Protein AF-A0A1M5FK11-F1 (afdb_monomer_lite)

Secondary structure (DSSP, 8-state):
---HHHHHHHTS--EEPPTTS--SS-TT--EE-SS-EEEEETTEEEEEEEEEETTEEEEEEEEGGGTEEEEEEES--STHHHHHHHHHHHHHHHTSPPP-

Structure (mmCIF, N/CA/C/O backbone):
data_AF-A0A1M5FK11-F1
#
_entry.id   AF-A0A1M5FK11-F1
#
loop_
_atom_site.group_PDB
_atom_site.id
_atom_site.type_symbol
_atom_site.label_atom_id
_atom_site.label_alt_id
_atom_site.label_comp_id
_atom_site.label_asym_id
_atom_site.label_entity_id
_atom_site.label_seq_id
_atom_site.pdbx_PDB_ins_code
_atom_site.Cartn_x
_atom_site.Cartn_y
_atom_site.Cartn_z
_atom_site.occupancy
_atom_site.B_iso_or_equiv
_atom_site.auth_seq_id
_atom_site.auth_comp_id
_atom_site.auth_asym_id
_atom_site.auth_atom_id
_atom_site.pdbx_PDB_model_num
ATOM 1 N N . MET A 1 1 ? -5.194 -17.121 11.939 1.00 71.44 1 MET A N 1
ATOM 2 C CA . MET A 1 1 ? -5.617 -15.729 11.668 1.00 71.44 1 MET A CA 1
ATOM 3 C C . MET A 1 1 ? -5.236 -14.850 12.848 1.00 71.44 1 MET A C 1
ATOM 5 O O . MET A 1 1 ? -5.194 -15.358 13.963 1.00 71.44 1 MET A O 1
ATOM 9 N N . LEU A 1 2 ? -4.945 -13.570 12.607 1.00 89.38 2 LEU A N 1
ATOM 10 C CA . LEU A 1 2 ? -4.664 -12.587 13.660 1.00 89.38 2 LEU A CA 1
ATOM 11 C C . LEU A 1 2 ? -5.962 -12.125 14.341 1.00 89.38 2 LEU A C 1
ATOM 13 O O . LEU A 1 2 ? -7.033 -12.162 13.735 1.00 89.38 2 LEU A O 1
ATOM 17 N N . LYS A 1 3 ? -5.871 -11.681 15.601 1.00 95.69 3 LYS A N 1
ATOM 18 C CA . LYS A 1 3 ? -6.985 -11.002 16.280 1.00 95.69 3 LYS A CA 1
ATOM 19 C C . LYS A 1 3 ? -7.226 -9.650 15.610 1.00 95.69 3 LYS A C 1
ATOM 21 O O . LYS A 1 3 ? -6.265 -8.992 15.218 1.00 95.69 3 LYS A O 1
ATOM 26 N N . LYS A 1 4 ? -8.486 -9.207 15.555 1.00 91.56 4 LYS A N 1
ATOM 27 C CA . LYS A 1 4 ? -8.865 -7.898 14.995 1.00 91.56 4 LYS A CA 1
ATOM 28 C C . LYS A 1 4 ? -8.006 -6.764 15.568 1.00 91.56 4 LYS A C 1
ATOM 30 O O . LYS A 1 4 ? -7.384 -6.034 14.808 1.00 91.56 4 LYS A O 1
ATOM 35 N N . ASN A 1 5 ? -7.867 -6.721 16.891 1.00 95.38 5 ASN A N 1
ATOM 36 C CA . ASN A 1 5 ? -7.101 -5.683 17.581 1.00 95.38 5 ASN A CA 1
ATOM 37 C C . ASN A 1 5 ? -5.615 -5.676 17.182 1.00 95.38 5 ASN A C 1
ATOM 39 O O . ASN A 1 5 ? -5.006 -4.617 17.142 1.00 95.38 5 ASN A O 1
ATOM 43 N N . SER A 1 6 ? -5.034 -6.837 16.857 1.00 95.81 6 SER A N 1
ATOM 44 C CA . SER A 1 6 ? -3.647 -6.911 16.378 1.00 95.81 6 SER A CA 1
ATOM 45 C C . SER A 1 6 ? -3.505 -6.323 14.974 1.00 95.81 6 SER A C 1
ATOM 47 O O . SER A 1 6 ? -2.518 -5.662 14.689 1.00 95.81 6 SER A O 1
ATOM 49 N N . ILE A 1 7 ? -4.492 -6.527 14.097 1.00 93.62 7 ILE A N 1
ATOM 50 C CA . ILE A 1 7 ? -4.496 -5.918 12.757 1.00 93.62 7 ILE A CA 1
ATOM 51 C C . ILE A 1 7 ? -4.660 -4.394 12.866 1.00 93.62 7 ILE A C 1
ATOM 53 O O . ILE A 1 7 ? -3.950 -3.642 12.206 1.00 93.62 7 ILE A O 1
ATOM 57 N N . GLU A 1 8 ? -5.562 -3.927 13.730 1.00 93.94 8 GLU A N 1
ATOM 58 C CA . GLU A 1 8 ? -5.774 -2.493 13.970 1.00 93.94 8 GLU A CA 1
ATOM 59 C C . GLU A 1 8 ? -4.524 -1.809 14.543 1.00 93.94 8 GLU A C 1
ATOM 61 O O . GLU A 1 8 ? -4.173 -0.702 14.125 1.00 93.94 8 GLU A O 1
ATOM 66 N N . GLU A 1 9 ? -3.806 -2.488 15.442 1.00 96.38 9 GLU A N 1
ATOM 67 C CA . GLU A 1 9 ? -2.520 -2.030 15.972 1.00 96.38 9 GLU A CA 1
ATOM 68 C C . GLU A 1 9 ? -1.485 -1.850 14.852 1.00 96.38 9 GLU A C 1
ATOM 70 O O . GLU A 1 9 ? -0.844 -0.801 14.767 1.00 96.38 9 GLU A O 1
ATOM 75 N N . MET A 1 10 ? -1.382 -2.810 13.926 1.00 96.12 10 MET A N 1
ATOM 76 C CA . MET A 1 10 ? -0.449 -2.721 12.797 1.00 96.12 10 MET A CA 1
ATOM 77 C C . MET A 1 10 ? -0.711 -1.508 11.899 1.00 96.12 10 MET A C 1
ATOM 79 O O . MET A 1 10 ? 0.217 -0.959 11.306 1.00 96.12 10 MET A O 1
ATOM 83 N N . PHE A 1 11 ? -1.964 -1.059 11.825 1.00 95.38 11 PHE A N 1
ATOM 84 C CA . PHE A 1 11 ? -2.394 0.070 11.001 1.00 95.38 11 PHE A CA 1
ATOM 85 C C . PHE A 1 11 ? -2.386 1.404 11.759 1.00 95.38 11 PHE A C 1
ATOM 87 O O . PHE A 1 11 ? -2.846 2.419 11.226 1.00 95.38 11 PHE A O 1
ATOM 94 N N . THR A 1 12 ? -1.908 1.430 13.002 1.00 96.50 12 THR A N 1
ATOM 95 C CA . THR A 1 12 ? -1.790 2.655 13.798 1.00 96.50 12 THR A CA 1
ATOM 96 C C . THR A 1 12 ? -0.487 3.380 13.449 1.00 96.50 12 THR A C 1
ATOM 98 O O . THR A 1 12 ? 0.569 2.751 13.540 1.00 96.50 12 THR A O 1
ATOM 101 N N . PRO A 1 13 ? -0.520 4.675 13.069 1.00 97.00 13 PRO A N 1
ATOM 102 C CA . PRO A 1 13 ? 0.689 5.427 12.745 1.00 97.00 13 PRO A CA 1
ATOM 103 C C . PRO A 1 13 ? 1.716 5.405 13.882 1.00 97.00 13 PRO A C 1
ATOM 105 O O . PRO A 1 13 ? 1.398 5.762 15.012 1.00 97.00 13 PRO A O 1
ATOM 108 N N . GLN A 1 14 ? 2.946 5.014 13.561 1.00 97.38 14 GLN A N 1
ATOM 109 C CA . GLN A 1 14 ? 4.090 4.989 14.479 1.00 97.38 14 GLN A CA 1
ATOM 110 C C . GLN A 1 14 ? 5.108 6.077 14.135 1.00 97.38 14 GLN A C 1
ATOM 112 O O . GLN A 1 14 ? 5.724 6.664 15.021 1.00 97.38 14 GLN A O 1
ATOM 117 N N . ILE A 1 15 ? 5.287 6.355 12.84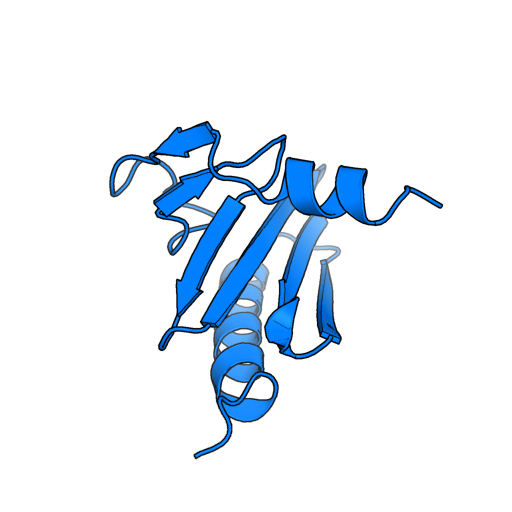1 1.00 95.06 15 ILE A N 1
ATOM 118 C CA . ILE A 1 15 ? 6.255 7.334 12.349 1.00 95.06 15 ILE A CA 1
ATOM 119 C C . ILE A 1 15 ? 5.714 8.063 11.117 1.00 95.06 15 ILE A C 1
ATOM 121 O O . ILE A 1 15 ? 4.986 7.488 10.306 1.00 95.06 15 ILE A O 1
ATOM 125 N N . ALA A 1 16 ? 6.059 9.344 10.986 1.00 93.56 16 ALA A N 1
ATOM 126 C CA . ALA A 1 16 ? 5.777 10.131 9.792 1.00 93.56 16 ALA A CA 1
ATOM 127 C C . ALA A 1 16 ? 6.832 9.866 8.709 1.00 93.56 16 ALA A C 1
ATOM 129 O O . ALA A 1 16 ? 8.019 9.731 9.004 1.00 93.56 16 ALA A O 1
ATOM 130 N N . ILE A 1 17 ? 6.400 9.833 7.453 1.00 89.06 17 ILE A N 1
ATOM 131 C CA . ILE A 1 17 ? 7.276 9.733 6.287 1.00 89.06 17 ILE A CA 1
ATOM 132 C C . ILE A 1 17 ? 7.488 11.146 5.762 1.00 89.06 17 ILE A C 1
ATOM 134 O O . ILE A 1 17 ? 6.528 11.860 5.466 1.00 89.06 17 ILE A O 1
ATOM 138 N N . ALA A 1 18 ? 8.747 11.570 5.667 1.00 85.25 18 ALA A N 1
ATOM 139 C CA . ALA A 1 18 ? 9.057 12.870 5.095 1.00 85.25 18 ALA A CA 1
ATOM 140 C C . ALA A 1 18 ? 8.664 12.902 3.602 1.00 85.25 18 ALA A C 1
ATOM 142 O O . ALA A 1 18 ? 8.879 11.911 2.896 1.00 85.25 18 ALA A O 1
ATOM 143 N N . PRO A 1 19 ? 8.133 14.027 3.091 1.00 78.75 19 PRO A N 1
ATOM 144 C CA . PRO A 1 19 ? 7.861 14.174 1.665 1.00 78.75 19 PRO A CA 1
ATOM 145 C C . PRO A 1 19 ? 9.112 13.863 0.827 1.00 78.75 19 PRO A C 1
ATOM 147 O O . PRO A 1 19 ? 10.190 14.383 1.110 1.00 78.75 19 PRO A O 1
ATOM 150 N N . GLY A 1 20 ? 8.982 13.001 -0.186 1.00 69.06 20 GLY A N 1
ATOM 151 C CA . GLY A 1 20 ? 10.100 12.590 -1.051 1.00 69.06 20 GLY A CA 1
ATOM 152 C C . GLY A 1 20 ? 11.098 11.605 -0.422 1.00 69.06 20 GLY A C 1
ATOM 153 O O . GLY A 1 20 ? 12.152 11.350 -1.005 1.00 69.06 20 GLY A O 1
ATOM 154 N N . ALA A 1 21 ? 10.803 11.046 0.758 1.00 69.94 21 ALA A N 1
ATOM 155 C CA . ALA A 1 21 ? 11.617 9.979 1.347 1.00 69.94 21 ALA A CA 1
ATOM 156 C C . ALA A 1 21 ? 11.437 8.631 0.624 1.00 69.94 21 ALA A C 1
ATOM 158 O O . ALA A 1 21 ? 12.373 7.833 0.581 1.00 69.94 21 ALA A O 1
ATOM 159 N N . ASP A 1 22 ? 10.266 8.393 0.024 1.00 64.62 22 ASP A N 1
ATOM 160 C CA . ASP A 1 22 ? 10.012 7.260 -0.868 1.00 64.62 22 ASP A CA 1
ATOM 161 C C . ASP A 1 22 ? 9.712 7.775 -2.281 1.00 64.62 22 ASP A C 1
ATOM 163 O O . ASP A 1 22 ? 8.641 8.307 -2.566 1.00 64.62 22 ASP A O 1
ATOM 167 N N . ASN A 1 23 ? 10.693 7.625 -3.170 1.00 56.62 23 ASN A N 1
ATOM 168 C CA . ASN A 1 23 ? 10.615 8.074 -4.561 1.00 56.62 23 ASN A CA 1
ATOM 169 C C . ASN A 1 23 ? 10.184 6.960 -5.524 1.00 56.62 23 ASN A C 1
ATOM 171 O O . ASN A 1 23 ? 10.369 7.114 -6.732 1.00 56.62 23 ASN A O 1
ATOM 175 N N . ARG A 1 24 ? 9.723 5.801 -5.028 1.00 60.81 24 ARG A N 1
ATOM 176 C CA . ARG A 1 24 ? 9.564 4.615 -5.883 1.00 60.81 24 ARG A CA 1
ATOM 177 C C . ARG A 1 24 ? 8.171 4.010 -5.864 1.00 60.81 24 ARG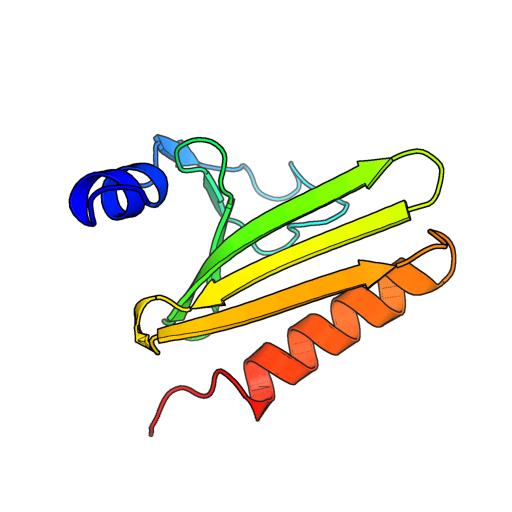 A C 1
ATOM 179 O O . ARG A 1 24 ? 7.569 3.935 -6.929 1.00 60.81 24 ARG A O 1
ATOM 186 N N . GLU A 1 25 ? 7.682 3.544 -4.717 1.00 63.00 25 GLU A N 1
ATOM 187 C CA . GLU A 1 25 ? 6.558 2.586 -4.707 1.00 63.00 25 GLU A CA 1
ATOM 188 C C . GLU A 1 25 ? 5.359 3.047 -3.861 1.00 63.00 25 GLU A C 1
ATOM 190 O O . GLU A 1 25 ? 4.218 2.836 -4.265 1.00 63.00 25 GLU A O 1
ATOM 195 N N . ASN A 1 26 ? 5.567 3.786 -2.762 1.00 61.25 26 ASN A N 1
ATOM 196 C CA . ASN A 1 26 ? 4.476 4.300 -1.919 1.00 61.25 26 ASN A CA 1
ATOM 197 C C . ASN A 1 26 ? 4.415 5.835 -1.941 1.00 61.25 26 ASN A C 1
ATOM 199 O O . ASN A 1 26 ? 4.318 6.475 -0.900 1.00 61.25 26 ASN A O 1
ATOM 203 N N . ILE A 1 27 ? 4.445 6.426 -3.142 1.00 60.88 27 ILE A N 1
ATOM 204 C CA . ILE A 1 27 ? 4.537 7.884 -3.395 1.00 60.88 27 ILE A CA 1
ATOM 205 C C . ILE A 1 27 ? 3.496 8.725 -2.618 1.00 60.88 27 ILE A C 1
ATOM 207 O O . ILE A 1 27 ? 3.727 9.902 -2.358 1.00 60.88 27 ILE A O 1
ATOM 211 N N . SER A 1 28 ? 2.365 8.139 -2.216 1.00 74.50 28 SER A N 1
ATOM 212 C CA . SER A 1 28 ? 1.293 8.816 -1.472 1.00 74.50 28 SER A CA 1
ATOM 213 C C . SER A 1 28 ? 1.280 8.544 0.039 1.00 74.50 28 SER A C 1
ATOM 215 O O . SER A 1 28 ? 0.423 9.080 0.743 1.00 74.50 28 SER A O 1
ATOM 217 N N . ALA A 1 29 ? 2.170 7.697 0.562 1.00 86.19 29 ALA A N 1
ATOM 218 C CA . ALA A 1 29 ? 2.208 7.382 1.984 1.00 86.19 29 ALA A CA 1
ATOM 219 C C . ALA A 1 29 ? 2.856 8.516 2.782 1.00 86.19 29 ALA A C 1
ATOM 221 O O . ALA A 1 29 ? 3.971 8.945 2.497 1.00 86.19 29 ALA A O 1
ATOM 222 N N . SER A 1 30 ? 2.163 8.978 3.820 1.00 90.25 30 SER A N 1
ATOM 223 C CA . SER A 1 30 ? 2.646 10.034 4.716 1.00 90.25 30 SER A CA 1
ATOM 224 C C . SER A 1 30 ? 3.028 9.507 6.097 1.00 90.25 30 SER A C 1
ATOM 226 O O . SER A 1 30 ? 3.648 10.220 6.886 1.00 90.25 30 SER A O 1
ATOM 228 N N . GLN A 1 31 ? 2.671 8.260 6.413 1.00 94.38 31 GLN A N 1
ATOM 229 C CA . GLN A 1 31 ? 2.936 7.631 7.704 1.00 94.38 31 GLN A CA 1
ATOM 230 C C . GLN A 1 31 ? 3.235 6.139 7.526 1.00 94.38 31 GLN A C 1
ATOM 232 O O . GLN A 1 31 ? 2.787 5.517 6.563 1.00 94.38 31 GLN A O 1
ATOM 237 N N . MET A 1 32 ? 3.954 5.549 8.479 1.00 94.81 32 MET A N 1
ATOM 238 C CA . MET A 1 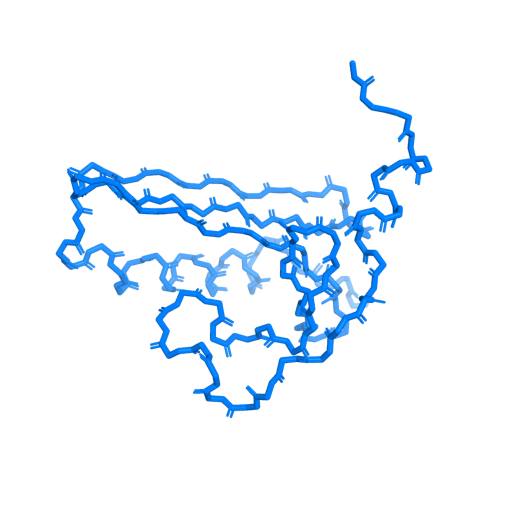32 ? 4.086 4.097 8.609 1.00 94.81 32 MET A CA 1
ATOM 239 C C . MET A 1 32 ? 3.501 3.626 9.938 1.00 94.81 32 MET A C 1
ATOM 241 O O . MET A 1 32 ? 3.714 4.256 10.976 1.00 94.81 32 MET A O 1
ATOM 245 N N . GLY A 1 33 ? 2.775 2.512 9.893 1.00 96.12 33 GLY A N 1
ATOM 246 C CA . GLY A 1 33 ? 2.413 1.706 11.054 1.00 96.12 33 GLY A CA 1
ATOM 247 C C . GLY A 1 33 ? 3.472 0.644 11.359 1.00 96.12 33 GLY A C 1
ATOM 248 O O . GLY A 1 33 ? 4.653 0.813 11.046 1.00 96.12 33 GLY A O 1
ATOM 249 N N . LEU A 1 34 ? 3.060 -0.487 11.936 1.00 96.62 34 LEU A N 1
ATOM 250 C CA . LEU A 1 34 ? 3.958 -1.627 12.133 1.00 96.62 34 LEU A CA 1
ATOM 251 C C . LEU A 1 34 ? 4.091 -2.385 10.815 1.00 96.62 34 LEU A C 1
ATOM 253 O O . LEU A 1 34 ? 3.224 -3.180 10.480 1.00 96.62 34 LEU A O 1
ATOM 257 N N . THR A 1 35 ? 5.172 -2.106 10.081 1.00 94.00 35 THR A N 1
ATOM 258 C CA . THR A 1 35 ? 5.505 -2.707 8.774 1.00 94.00 35 THR A CA 1
ATOM 259 C C . THR A 1 35 ? 4.492 -2.437 7.661 1.00 94.00 35 THR A C 1
ATOM 261 O O . THR A 1 35 ? 4.427 -3.212 6.720 1.00 94.00 35 THR A O 1
ATOM 264 N N . PHE A 1 36 ? 3.689 -1.376 7.750 1.00 95.12 36 PHE A N 1
ATOM 265 C CA . PHE A 1 36 ? 2.743 -0.986 6.700 1.00 95.12 36 PHE A CA 1
ATOM 266 C C . PHE A 1 36 ? 2.800 0.513 6.451 1.00 95.12 36 PHE A C 1
ATOM 268 O O . PHE A 1 36 ? 2.976 1.297 7.383 1.00 95.12 36 PHE A O 1
ATOM 275 N N . PHE A 1 37 ? 2.610 0.906 5.200 1.00 94.38 37 PHE A N 1
ATOM 276 C CA . PHE A 1 37 ? 2.438 2.292 4.798 1.00 94.38 37 PHE A CA 1
ATOM 277 C C . PHE A 1 37 ? 0.981 2.712 4.977 1.00 94.38 37 PHE A C 1
ATOM 279 O O . PHE A 1 37 ? 0.062 1.911 4.806 1.00 94.38 37 PHE A O 1
ATOM 286 N N . ILE A 1 38 ? 0.778 3.974 5.340 1.00 94.69 38 ILE A N 1
ATOM 287 C CA . ILE A 1 38 ? -0.536 4.573 5.546 1.00 94.69 38 ILE A CA 1
ATOM 288 C C . ILE A 1 38 ? -0.615 5.827 4.677 1.00 94.69 38 ILE A C 1
ATOM 290 O O . ILE A 1 38 ? 0.191 6.753 4.818 1.00 94.69 38 ILE A O 1
ATOM 294 N N . SER A 1 39 ? -1.607 5.860 3.792 1.00 91.94 39 SER A N 1
ATOM 295 C CA .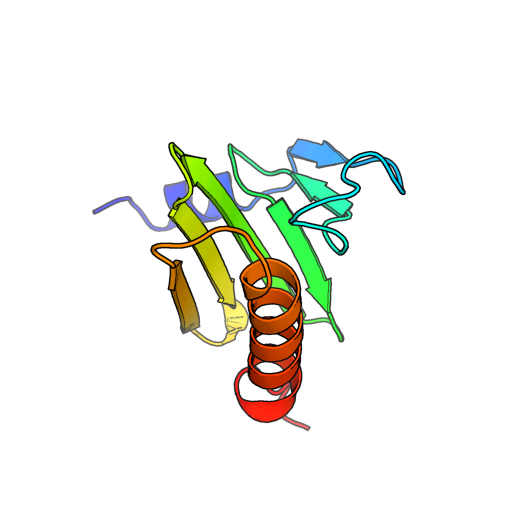 SER A 1 39 ? -1.960 7.033 2.993 1.00 91.94 39 SER A CA 1
ATOM 296 C C . SER A 1 39 ? -3.425 7.401 3.192 1.00 91.94 39 SER A C 1
ATOM 298 O O . SER A 1 39 ? -4.243 6.561 3.566 1.00 91.94 39 SER A O 1
ATOM 300 N N . HIS A 1 40 ? -3.754 8.657 2.911 1.00 90.31 40 HIS A N 1
ATOM 301 C CA . HIS A 1 40 ? -5.131 9.129 2.861 1.00 90.31 40 HIS A CA 1
ATOM 302 C C . HIS A 1 40 ? -5.393 9.667 1.459 1.00 90.31 40 HIS A C 1
ATOM 304 O O . HIS A 1 40 ? -4.659 10.542 1.001 1.00 90.31 40 HIS A O 1
ATOM 310 N N . VAL A 1 41 ? -6.399 9.121 0.784 1.00 86.06 41 VAL A N 1
ATOM 311 C CA . VAL A 1 41 ? -6.841 9.563 -0.543 1.00 86.06 41 VAL A CA 1
ATOM 312 C C . VAL A 1 41 ? -8.323 9.870 -0.427 1.00 86.06 41 VAL A C 1
ATOM 314 O O . VAL A 1 41 ? -9.069 9.014 0.033 1.00 86.06 41 VAL A O 1
ATOM 317 N N . ASP A 1 42 ? -8.719 11.110 -0.712 1.00 85.19 42 ASP A N 1
ATOM 318 C CA . ASP A 1 42 ? -10.109 11.582 -0.609 1.00 85.19 42 ASP A CA 1
ATOM 319 C C . ASP A 1 42 ? -10.797 11.223 0.723 1.00 85.19 42 ASP A C 1
ATOM 321 O O . ASP A 1 42 ? -11.946 10.805 0.791 1.00 85.19 42 ASP A O 1
ATOM 325 N N . GLY A 1 43 ? -10.053 11.347 1.829 1.00 85.31 43 GLY A N 1
ATOM 326 C CA . GLY A 1 43 ? -10.534 11.015 3.176 1.00 85.31 43 GLY A CA 1
ATOM 327 C C . GLY A 1 43 ? -10.553 9.515 3.508 1.00 85.31 43 GLY A C 1
ATOM 328 O O . GLY A 1 43 ? -10.692 9.155 4.678 1.00 85.31 43 GLY A O 1
ATOM 329 N N . MET A 1 44 ? -10.331 8.631 2.534 1.00 89.81 44 MET A N 1
ATOM 330 C CA . MET A 1 44 ? -10.188 7.193 2.744 1.00 89.81 44 MET A CA 1
ATOM 331 C C . MET A 1 44 ? -8.773 6.837 3.211 1.00 89.81 44 MET A C 1
ATOM 333 O O . MET A 1 44 ? -7.774 7.160 2.565 1.00 89.81 44 MET A O 1
ATOM 337 N N . LYS A 1 45 ? -8.686 6.099 4.323 1.00 92.44 45 LYS A N 1
ATOM 338 C CA . LYS A 1 45 ? -7.433 5.520 4.820 1.00 92.44 45 LYS A CA 1
ATOM 339 C C . LYS A 1 45 ? -7.090 4.254 4.036 1.00 92.44 45 LYS A C 1
ATOM 341 O O . LYS A 1 45 ? -7.809 3.259 4.124 1.00 92.44 45 LYS A O 1
ATOM 346 N N . LEU A 1 46 ? -5.951 4.277 3.356 1.00 93.44 46 LEU A N 1
ATOM 347 C CA . LEU A 1 46 ? -5.382 3.124 2.669 1.00 93.44 46 LEU A CA 1
ATOM 348 C C . LEU A 1 46 ? -4.170 2.599 3.431 1.00 93.44 46 LEU A C 1
ATOM 350 O O . LEU A 1 46 ? -3.315 3.369 3.875 1.00 93.44 46 LEU A O 1
ATOM 354 N N . ILE A 1 47 ? -4.106 1.277 3.568 1.00 95.25 47 ILE A N 1
ATOM 355 C CA . ILE A 1 47 ? -2.953 0.569 4.123 1.00 95.25 47 ILE A CA 1
ATOM 356 C C . ILE A 1 47 ? -2.255 -0.161 2.990 1.00 95.25 47 ILE A C 1
ATOM 358 O O . ILE A 1 47 ? -2.908 -0.924 2.278 1.00 95.25 47 ILE A O 1
ATOM 362 N N . SER A 1 48 ? -0.949 0.031 2.832 1.00 93.81 48 SER A N 1
ATOM 363 C CA . SER A 1 48 ? -0.211 -0.602 1.744 1.00 93.81 48 SER A CA 1
ATOM 364 C C . SER A 1 48 ? 1.118 -1.209 2.155 1.00 93.81 48 SER A C 1
ATOM 366 O O . SER A 1 48 ? 1.705 -0.891 3.191 1.00 93.81 48 SER A O 1
ATOM 368 N N . HIS A 1 49 ? 1.589 -2.114 1.307 1.00 93.12 49 HIS A N 1
ATOM 369 C CA . HIS A 1 49 ? 2.961 -2.588 1.312 1.00 93.12 49 HIS A CA 1
ATOM 370 C C . HIS A 1 49 ? 3.376 -2.915 -0.118 1.00 93.12 49 HIS A C 1
ATOM 372 O O . HIS A 1 49 ? 2.569 -3.410 -0.909 1.00 93.12 49 HIS A O 1
ATOM 378 N N . SER A 1 50 ? 4.639 -2.661 -0.434 1.00 90.62 50 SER A N 1
ATOM 379 C CA . SER A 1 50 ? 5.236 -3.026 -1.712 1.00 90.62 50 SER A CA 1
ATOM 380 C C . SER A 1 50 ? 6.307 -4.093 -1.523 1.00 90.62 50 SER A C 1
ATOM 382 O O . SER A 1 50 ? 6.800 -4.333 -0.420 1.00 90.62 50 SER A O 1
ATOM 384 N N . GLY A 1 51 ? 6.643 -4.795 -2.593 1.00 90.25 51 GLY A N 1
ATOM 385 C CA . GLY A 1 51 ? 7.668 -5.822 -2.580 1.00 90.25 51 GLY A CA 1
ATOM 386 C C . GLY A 1 51 ? 8.331 -5.908 -3.937 1.00 90.25 51 GLY A C 1
ATOM 387 O O . GLY A 1 51 ? 7.671 -5.819 -4.971 1.00 90.25 51 GLY A O 1
ATOM 388 N N . SER A 1 52 ? 9.644 -6.103 -3.933 1.00 90.06 52 SER A N 1
ATOM 389 C CA . SER A 1 52 ? 10.385 -6.404 -5.148 1.00 90.06 52 SER A CA 1
ATOM 390 C C . SER A 1 52 ? 11.472 -7.430 -4.869 1.00 90.06 52 SER A C 1
ATOM 392 O O . SER A 1 52 ? 12.179 -7.354 -3.864 1.00 90.06 52 SER A O 1
ATOM 394 N N . GLN A 1 53 ? 11.599 -8.417 -5.753 1.00 91.62 53 GLN A N 1
ATOM 395 C CA . GLN A 1 53 ? 12.643 -9.433 -5.655 1.00 91.62 53 GLN A CA 1
ATOM 396 C C . GLN A 1 53 ? 12.911 -10.061 -7.022 1.00 91.62 53 GLN A C 1
ATOM 398 O O . GLN A 1 53 ? 11.996 -10.557 -7.666 1.00 91.62 53 GLN A O 1
ATOM 403 N N . ASN A 1 54 ? 14.174 -10.068 -7.462 1.00 91.88 54 ASN A N 1
ATOM 404 C CA . ASN A 1 54 ? 14.625 -10.737 -8.693 1.00 91.88 54 ASN A CA 1
ATOM 405 C C . ASN A 1 54 ? 13.764 -10.440 -9.945 1.00 91.88 54 ASN A C 1
ATOM 407 O O . ASN A 1 54 ? 13.421 -11.342 -10.704 1.00 91.88 54 ASN A O 1
ATOM 411 N N . GLY A 1 55 ? 13.368 -9.178 -10.134 1.00 88.94 55 GLY A N 1
ATOM 412 C CA . GLY A 1 55 ? 12.537 -8.761 -11.270 1.00 88.94 55 GLY A CA 1
ATOM 413 C C . GLY A 1 55 ? 11.030 -8.971 -11.088 1.00 88.94 55 GLY A C 1
ATOM 414 O O . GLY A 1 55 ? 10.271 -8.574 -11.965 1.00 88.94 55 GLY A O 1
ATOM 415 N N . PHE A 1 56 ? 10.588 -9.525 -9.958 1.00 92.38 56 PHE A N 1
ATOM 416 C CA . PHE A 1 56 ? 9.184 -9.547 -9.558 1.00 92.38 56 PHE A CA 1
ATOM 417 C C . PHE A 1 56 ? 8.842 -8.298 -8.757 1.00 92.38 56 PHE A C 1
ATOM 419 O O . PHE A 1 56 ? 9.665 -7.820 -7.971 1.00 92.38 56 PHE A O 1
ATOM 426 N N . LEU A 1 57 ? 7.619 -7.811 -8.941 1.00 92.31 57 LEU A N 1
ATOM 427 C CA . LEU A 1 57 ? 7.032 -6.706 -8.190 1.00 92.31 57 LEU A CA 1
ATOM 428 C C . LEU A 1 57 ? 5.713 -7.162 -7.576 1.00 92.31 57 LEU A C 1
ATOM 430 O O . LEU A 1 57 ? 5.004 -7.973 -8.169 1.00 92.31 57 LEU A O 1
ATOM 434 N N . SER A 1 58 ? 5.360 -6.631 -6.415 1.00 92.69 58 SER A N 1
ATOM 435 C CA . SER A 1 58 ? 4.075 -6.901 -5.780 1.00 92.69 58 SER A CA 1
ATOM 436 C C . SER A 1 58 ? 3.599 -5.713 -4.968 1.00 92.69 58 SER A C 1
ATOM 438 O O . SER A 1 58 ? 4.408 -5.080 -4.290 1.00 92.69 58 SER A O 1
ATOM 440 N N . HIS A 1 59 ? 2.290 -5.498 -4.950 1.00 92.81 59 HIS A N 1
ATOM 441 C CA . HIS A 1 59 ? 1.650 -4.506 -4.101 1.00 92.81 59 HIS A CA 1
ATOM 442 C C . HIS A 1 59 ? 0.393 -5.067 -3.458 1.00 92.81 59 HIS A C 1
ATOM 444 O O . HIS A 1 59 ? -0.338 -5.860 -4.053 1.00 92.81 59 HIS A O 1
ATOM 450 N N . ILE A 1 60 ? 0.144 -4.616 -2.236 1.00 94.00 60 ILE A N 1
ATOM 451 C CA . ILE A 1 60 ? -1.108 -4.816 -1.520 1.00 94.00 60 ILE A CA 1
ATOM 452 C C . ILE A 1 60 ? -1.633 -3.459 -1.074 1.00 94.00 60 ILE A C 1
ATOM 454 O O . ILE A 1 60 ? -0.877 -2.644 -0.547 1.00 94.00 60 ILE A O 1
ATOM 458 N N . TYR A 1 61 ? -2.931 -3.251 -1.268 1.00 93.25 61 TYR A N 1
ATOM 459 C CA . TYR A 1 61 ? -3.683 -2.099 -0.799 1.00 93.25 61 TYR A CA 1
ATOM 460 C C . TYR A 1 61 ? -4.941 -2.584 -0.086 1.00 93.25 61 TYR A C 1
ATOM 462 O O . TYR A 1 61 ? -5.691 -3.403 -0.614 1.00 93.25 61 TYR A O 1
ATOM 470 N N . LEU A 1 62 ? -5.176 -2.078 1.117 1.00 94.12 62 LEU A N 1
ATOM 471 C CA . LEU A 1 62 ? -6.355 -2.367 1.923 1.00 94.12 62 LEU A CA 1
ATOM 472 C C . LEU A 1 62 ? -7.120 -1.066 2.153 1.00 94.12 62 LEU A C 1
ATOM 474 O O . LEU A 1 62 ? -6.509 -0.062 2.526 1.00 94.12 62 LEU A O 1
ATOM 478 N N . ALA A 1 63 ? -8.442 -1.119 2.012 1.00 93.88 63 ALA A N 1
ATOM 479 C CA . ALA A 1 63 ? -9.382 -0.068 2.387 1.00 93.88 63 ALA A CA 1
ATOM 480 C C . ALA A 1 63 ? -10.262 -0.583 3.544 1.00 93.88 63 ALA A C 1
ATOM 482 O O . ALA A 1 63 ? -11.365 -1.089 3.311 1.00 93.88 63 ALA A O 1
ATOM 483 N N . PRO A 1 64 ? -9.792 -0.514 4.811 1.00 92.75 64 PRO A N 1
ATOM 484 C CA . PRO A 1 64 ? -10.484 -1.147 5.935 1.00 92.75 64 PRO A CA 1
ATOM 485 C C . PRO A 1 64 ? -11.903 -0.620 6.163 1.00 92.75 64 PRO A C 1
ATOM 487 O O . PRO A 1 64 ? -12.772 -1.389 6.561 1.00 92.75 64 PRO A O 1
ATOM 490 N N . SER A 1 65 ? -12.149 0.668 5.892 1.00 91.62 65 SER A N 1
ATOM 491 C CA . SER A 1 65 ? -13.475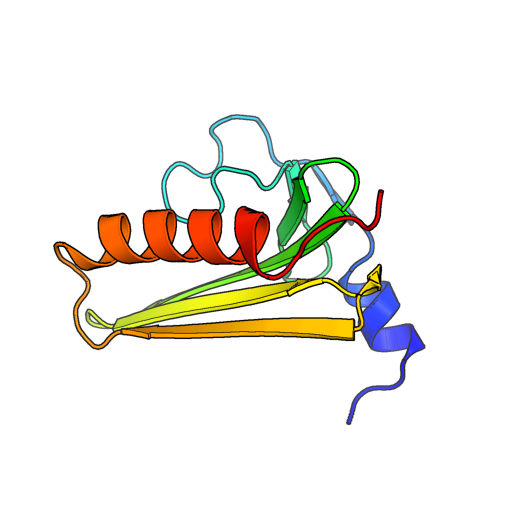 1.288 6.028 1.00 91.62 65 SER A CA 1
ATOM 492 C C . SER A 1 65 ? -14.506 0.717 5.055 1.00 91.62 65 SER A C 1
ATOM 494 O O . SER A 1 65 ? -15.686 0.686 5.381 1.00 91.62 65 SER A O 1
ATOM 496 N N . GLN A 1 66 ? -14.062 0.238 3.892 1.00 91.75 66 GLN A N 1
ATOM 497 C CA . GLN A 1 66 ? -14.915 -0.334 2.850 1.00 91.75 66 GLN A CA 1
ATOM 498 C C . GLN A 1 66 ? -14.894 -1.871 2.848 1.00 91.75 66 GLN A C 1
ATOM 500 O O . GLN A 1 66 ? -15.585 -2.500 2.055 1.00 91.75 66 GLN A O 1
ATOM 505 N N . ASN A 1 67 ? -14.102 -2.494 3.731 1.00 91.56 67 ASN A N 1
ATOM 506 C CA . ASN A 1 67 ? -13.871 -3.939 3.755 1.00 91.56 67 ASN A CA 1
ATOM 507 C C . ASN A 1 67 ? -13.415 -4.498 2.389 1.00 91.56 67 ASN A C 1
ATOM 509 O O . ASN A 1 67 ? -13.807 -5.592 1.982 1.00 91.56 67 ASN A O 1
ATOM 513 N N . MET A 1 68 ? -12.581 -3.728 1.684 1.00 93.94 68 MET A N 1
ATOM 514 C CA . MET A 1 68 ? -12.036 -4.084 0.376 1.00 93.94 68 MET A CA 1
ATOM 515 C C . MET A 1 68 ? -10.510 -4.137 0.392 1.00 93.94 68 MET A C 1
ATOM 517 O O . MET A 1 68 ? -9.839 -3.501 1.209 1.00 93.94 68 MET A O 1
ATOM 521 N N . ALA A 1 69 ? -9.963 -4.926 -0.528 1.00 94.25 69 ALA A N 1
ATOM 522 C CA . ALA A 1 69 ? -8.534 -5.095 -0.712 1.00 94.25 69 ALA A CA 1
ATOM 523 C C . ALA A 1 69 ? -8.214 -5.358 -2.183 1.00 94.25 69 ALA A C 1
ATOM 525 O O . ALA A 1 69 ? -8.991 -5.988 -2.899 1.00 94.25 69 ALA A O 1
ATOM 526 N N . TYR A 1 70 ? -7.038 -4.914 -2.602 1.00 93.12 70 TYR A N 1
ATOM 527 C CA . TYR A 1 70 ? -6.479 -5.137 -3.924 1.00 93.12 70 TYR A CA 1
ATOM 528 C C . TYR A 1 70 ? -5.034 -5.623 -3.773 1.00 93.12 70 TYR A C 1
ATOM 530 O O . TYR A 1 70 ? -4.263 -5.087 -2.975 1.00 93.12 70 TYR A O 1
ATOM 538 N N . VAL A 1 71 ? -4.680 -6.671 -4.516 1.00 95.25 71 VAL A N 1
ATOM 539 C CA . VAL A 1 71 ? -3.337 -7.255 -4.537 1.00 95.25 71 VAL A CA 1
ATOM 540 C C . VAL A 1 71 ? -2.947 -7.495 -5.983 1.00 95.25 71 VAL A C 1
ATOM 542 O O . VAL A 1 71 ? -3.714 -8.093 -6.737 1.00 95.25 71 VAL A O 1
ATOM 545 N N . ALA A 1 72 ? -1.737 -7.088 -6.346 1.00 94.06 72 ALA A N 1
ATOM 546 C CA . ALA A 1 72 ? -1.146 -7.411 -7.632 1.00 94.06 72 ALA A CA 1
ATOM 547 C C . ALA A 1 72 ? 0.271 -7.939 -7.468 1.00 94.06 72 ALA A C 1
ATOM 549 O O . ALA A 1 72 ? 1.013 -7.547 -6.566 1.00 94.06 72 ALA A O 1
ATOM 550 N N . ALA A 1 73 ? 0.632 -8.841 -8.370 1.00 94.81 73 ALA A N 1
ATOM 551 C CA . ALA A 1 73 ? 1.967 -9.384 -8.493 1.00 94.81 73 ALA A CA 1
ATOM 552 C C . ALA A 1 73 ? 2.326 -9.468 -9.972 1.00 94.81 73 ALA A C 1
ATOM 554 O O . ALA A 1 73 ? 1.523 -9.894 -10.803 1.00 94.81 73 ALA A O 1
ATOM 555 N N . TYR A 1 74 ? 3.553 -9.086 -10.281 1.00 93.88 74 TYR A N 1
ATOM 556 C CA . TYR A 1 74 ? 4.075 -9.024 -11.630 1.00 93.88 74 TYR A CA 1
ATOM 557 C C . TYR A 1 74 ? 5.387 -9.790 -11.696 1.00 93.88 74 TYR A C 1
ATOM 559 O O . TYR A 1 74 ? 6.192 -9.764 -10.765 1.00 93.88 74 TYR A O 1
ATOM 567 N N . ASN A 1 75 ? 5.611 -10.458 -12.820 1.00 94.06 75 ASN A N 1
ATOM 568 C CA . ASN A 1 75 ? 6.793 -11.276 -13.087 1.00 94.06 75 ASN A CA 1
ATOM 569 C C . ASN A 1 75 ? 7.856 -10.557 -13.930 1.00 94.06 75 ASN A C 1
ATOM 571 O O . ASN A 1 75 ? 8.777 -11.189 -14.444 1.00 94.06 75 ASN A O 1
ATOM 575 N N . THR A 1 76 ? 7.711 -9.247 -14.098 1.00 89.25 76 THR A N 1
ATOM 576 C CA . THR A 1 76 ? 8.689 -8.380 -14.743 1.00 89.25 76 THR A CA 1
ATOM 577 C C . THR A 1 76 ? 8.632 -7.006 -14.088 1.00 89.25 76 THR A C 1
ATOM 579 O O . THR A 1 76 ? 7.578 -6.575 -13.624 1.00 89.25 76 THR A O 1
ATOM 582 N N . ALA A 1 77 ? 9.779 -6.335 -14.004 1.00 76.25 77 ALA A N 1
ATOM 583 C CA . ALA A 1 77 ? 9.913 -5.068 -13.293 1.00 76.25 77 ALA A CA 1
ATOM 584 C C . ALA A 1 77 ? 10.017 -3.847 -14.214 1.00 76.25 77 ALA A C 1
ATOM 586 O O . ALA A 1 77 ? 10.040 -2.741 -13.689 1.00 76.25 77 ALA A O 1
ATOM 587 N N . GLY A 1 78 ? 10.123 -4.036 -15.538 1.00 78.38 78 GLY A N 1
ATOM 588 C CA . GLY A 1 78 ? 10.352 -2.964 -16.521 1.00 78.38 78 GLY A CA 1
ATOM 589 C C . GLY A 1 78 ? 9.198 -1.954 -16.600 1.00 78.38 78 GLY A C 1
ATOM 590 O O . GLY A 1 78 ? 8.961 -1.183 -15.675 1.00 78.38 78 GLY A O 1
ATOM 591 N N . GLU A 1 79 ? 8.435 -1.972 -17.693 1.00 77.94 79 GLU A N 1
ATOM 592 C CA . GLU A 1 79 ? 7.283 -1.067 -17.897 1.00 77.94 79 GLU A CA 1
ATOM 593 C C . GLU A 1 79 ? 6.140 -1.267 -16.879 1.00 77.94 79 GLU A C 1
ATOM 595 O O . GLU A 1 79 ? 5.217 -0.463 -16.770 1.00 77.94 79 GLU A O 1
ATOM 600 N N . THR A 1 80 ? 6.213 -2.329 -16.079 1.00 86.81 80 THR A N 1
ATOM 601 C CA . THR A 1 80 ? 5.225 -2.690 -15.063 1.00 86.81 80 THR A CA 1
ATOM 602 C C . THR A 1 80 ? 5.019 -1.624 -13.995 1.00 86.81 80 THR A C 1
ATOM 604 O O . THR A 1 80 ? 3.928 -1.532 -13.449 1.00 86.81 80 THR A O 1
ATOM 607 N N . ARG A 1 81 ? 6.023 -0.795 -13.692 1.00 84.44 81 ARG A N 1
ATOM 608 C CA . ARG A 1 81 ? 5.871 0.255 -12.670 1.00 84.44 81 ARG A CA 1
ATOM 609 C C . ARG A 1 81 ? 4.851 1.316 -13.067 1.00 84.44 81 ARG A C 1
ATOM 611 O O . ARG A 1 81 ? 4.122 1.810 -12.213 1.00 84.44 81 ARG A O 1
ATOM 618 N N . THR A 1 82 ? 4.798 1.646 -14.354 1.00 87.06 82 THR A N 1
ATOM 619 C CA . THR A 1 82 ? 3.803 2.574 -14.896 1.00 87.06 82 THR A CA 1
ATOM 620 C C . THR A 1 82 ? 2.415 1.955 -14.812 1.00 87.06 82 THR A C 1
ATOM 622 O O . THR A 1 82 ? 1.521 2.565 -14.232 1.00 87.06 82 THR A O 1
ATOM 625 N N . LEU A 1 83 ? 2.277 0.709 -15.280 1.00 89.50 83 LEU A N 1
ATOM 626 C CA . LEU A 1 83 ? 1.022 -0.040 -15.206 1.00 89.50 83 LEU A CA 1
ATOM 627 C C . LEU A 1 83 ? 0.514 -0.172 -13.767 1.00 89.50 83 LEU A C 1
ATOM 629 O O . LEU A 1 83 ? -0.672 -0.009 -13.518 1.00 89.50 83 LE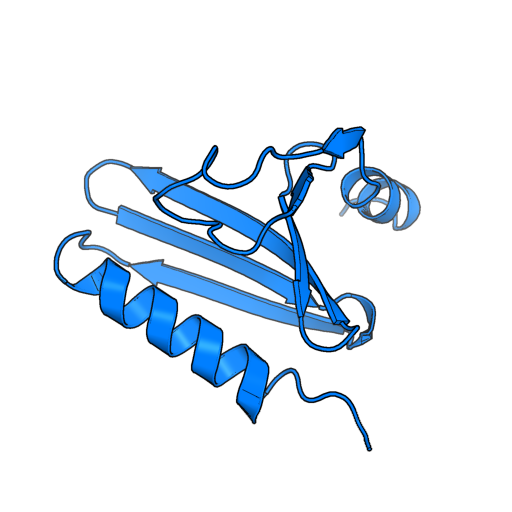U A O 1
ATOM 633 N N . ASP A 1 84 ? 1.397 -0.463 -12.816 1.00 88.62 84 ASP A N 1
ATOM 634 C CA . ASP A 1 84 ? 1.028 -0.625 -11.413 1.00 88.62 84 ASP A CA 1
ATOM 635 C C . ASP A 1 84 ? 0.477 0.669 -10.803 1.00 88.62 84 ASP A C 1
ATOM 637 O O . ASP A 1 84 ? -0.543 0.641 -10.111 1.00 88.62 84 ASP A O 1
ATOM 641 N N . ARG A 1 85 ? 1.091 1.815 -11.127 1.00 86.75 85 ARG A N 1
ATOM 642 C CA . ARG A 1 85 ? 0.587 3.127 -10.711 1.00 86.75 85 ARG A CA 1
ATOM 643 C C . ARG A 1 85 ? -0.786 3.419 -11.314 1.00 86.75 85 ARG A C 1
ATOM 645 O O . ARG A 1 85 ? -1.685 3.792 -10.566 1.00 86.75 85 ARG A O 1
ATOM 652 N N . GLU A 1 86 ? -0.938 3.228 -12.621 1.00 90.19 86 GLU A N 1
ATOM 653 C CA . GLU A 1 86 ? -2.199 3.470 -13.338 1.00 90.19 86 GLU A CA 1
ATOM 654 C C . GLU A 1 86 ? -3.314 2.547 -12.837 1.00 90.19 86 GLU A C 1
ATOM 656 O O . GLU A 1 86 ? -4.442 2.982 -12.621 1.00 90.19 86 GLU A O 1
ATOM 661 N N . LEU A 1 87 ? -2.997 1.276 -12.581 1.00 91.19 87 LEU A N 1
ATOM 662 C CA . LEU A 1 87 ? -3.949 0.317 -12.037 1.00 91.19 87 LEU A CA 1
ATOM 663 C C . LEU A 1 87 ? -4.361 0.700 -10.614 1.00 91.19 87 LEU A C 1
ATOM 665 O O . LEU A 1 87 ? -5.545 0.674 -10.303 1.00 91.19 87 LEU A O 1
ATOM 669 N N . LYS A 1 88 ? -3.419 1.105 -9.755 1.00 89.19 88 LYS A N 1
ATOM 670 C CA . LYS A 1 88 ? -3.739 1.611 -8.414 1.00 89.19 88 LYS A CA 1
ATOM 671 C C . LYS A 1 88 ? -4.672 2.825 -8.482 1.00 89.19 88 LYS A C 1
ATOM 673 O O . LYS A 1 88 ? -5.658 2.852 -7.753 1.00 89.19 88 LYS A O 1
ATOM 678 N N . GLU A 1 89 ? -4.367 3.807 -9.328 1.00 89.31 89 GLU A N 1
ATOM 679 C CA . GLU A 1 89 ? -5.206 4.999 -9.529 1.00 89.31 89 GLU A CA 1
ATOM 680 C C . GLU A 1 89 ? -6.612 4.602 -9.993 1.00 89.31 89 GLU A C 1
ATOM 682 O O . GLU A 1 89 ? -7.591 4.954 -9.340 1.00 89.31 89 GLU A O 1
ATOM 687 N N . TYR A 1 90 ? -6.713 3.740 -11.008 1.00 92.12 90 TYR A N 1
ATOM 688 C CA . TYR A 1 90 ? -7.992 3.232 -11.500 1.00 92.12 90 TYR A CA 1
ATOM 689 C C . TYR A 1 90 ? -8.810 2.520 -10.414 1.00 92.12 90 TYR A C 1
ATOM 691 O O . TYR A 1 90 ? -10.007 2.775 -10.282 1.00 92.12 90 TYR A O 1
ATOM 699 N N . ILE A 1 91 ? -8.182 1.636 -9.627 1.00 92.12 91 ILE A N 1
ATOM 700 C CA . ILE A 1 91 ? -8.848 0.914 -8.532 1.00 92.12 91 ILE A CA 1
ATOM 701 C C . ILE A 1 91 ? -9.357 1.891 -7.472 1.00 92.12 91 ILE A C 1
ATOM 703 O O . ILE A 1 91 ? -10.487 1.738 -7.013 1.00 92.12 91 ILE A O 1
ATOM 707 N N . ILE A 1 92 ? -8.556 2.887 -7.086 1.00 88.06 92 ILE A N 1
ATOM 708 C CA . ILE A 1 92 ? -8.967 3.876 -6.085 1.00 88.06 92 ILE A CA 1
ATOM 709 C C . ILE A 1 92 ? -10.159 4.692 -6.595 1.00 88.06 92 ILE A C 1
ATOM 711 O O . ILE A 1 92 ? -11.153 4.813 -5.889 1.00 88.06 92 ILE A O 1
ATOM 715 N N . GLU A 1 93 ? -10.086 5.190 -7.828 1.00 88.88 93 GLU A N 1
ATOM 716 C CA . GLU A 1 93 ? -11.104 6.075 -8.401 1.00 88.88 93 GLU A CA 1
ATOM 717 C C . GLU A 1 93 ? -12.415 5.359 -8.751 1.00 88.88 93 GLU A C 1
ATOM 719 O O . GLU A 1 93 ? -13.485 5.949 -8.634 1.00 88.88 93 GLU A O 1
ATOM 724 N N . ASN A 1 94 ? -12.354 4.101 -9.202 1.00 91.06 94 ASN A N 1
ATOM 725 C CA . ASN A 1 94 ? -13.507 3.420 -9.809 1.00 91.06 94 ASN A CA 1
ATOM 726 C C . ASN A 1 94 ? -14.040 2.247 -8.982 1.00 91.06 94 ASN A C 1
ATOM 728 O O . ASN A 1 94 ? -15.157 1.795 -9.230 1.00 91.06 94 ASN A O 1
ATOM 732 N N . ILE A 1 95 ? -13.250 1.715 -8.042 1.00 90.56 95 ILE A N 1
ATOM 733 C CA . ILE A 1 95 ? -13.658 0.580 -7.202 1.00 90.56 95 ILE A CA 1
ATOM 734 C C . ILE A 1 95 ? -13.738 0.994 -5.739 1.00 90.56 95 ILE A C 1
ATOM 736 O O . ILE A 1 95 ? -14.767 0.767 -5.113 1.00 90.56 95 ILE A O 1
ATOM 740 N N . PHE A 1 96 ? -12.693 1.616 -5.188 1.00 88.56 96 PHE A N 1
ATOM 741 C CA . PHE A 1 96 ? -12.692 2.101 -3.805 1.00 88.56 96 PHE A CA 1
ATOM 742 C C . PHE A 1 96 ? -13.363 3.476 -3.699 1.00 88.56 96 PHE A C 1
ATOM 744 O O . PHE A 1 96 ? -12.821 4.420 -3.131 1.00 88.56 96 PHE A O 1
ATOM 751 N N . THR A 1 97 ? -14.561 3.602 -4.258 1.00 76.56 97 THR A N 1
ATOM 752 C CA . THR A 1 97 ? -15.299 4.863 -4.289 1.00 76.56 97 THR A CA 1
ATOM 753 C C . THR A 1 97 ? -15.771 5.233 -2.888 1.00 76.56 97 THR A C 1
ATOM 755 O O . THR A 1 97 ? -16.369 4.411 -2.189 1.00 76.56 97 THR A O 1
ATOM 758 N N . THR A 1 98 ? -15.549 6.472 -2.465 1.00 64.88 98 THR A N 1
ATOM 759 C CA . THR A 1 98 ? -16.310 7.048 -1.352 1.00 64.88 98 THR A CA 1
ATOM 760 C C . THR A 1 98 ? -17.766 7.172 -1.793 1.00 64.88 98 THR A C 1
ATOM 762 O O . THR A 1 98 ? -18.026 7.794 -2.819 1.00 64.88 98 THR A O 1
ATOM 765 N N . GLU A 1 99 ? -18.700 6.547 -1.071 1.00 59.78 99 GLU A N 1
ATOM 766 C CA . GLU A 1 99 ? -20.130 6.811 -1.279 1.00 59.78 99 GLU A CA 1
ATOM 767 C C . GLU A 1 99 ? -20.378 8.324 -1.111 1.00 59.78 99 GLU A C 1
ATOM 769 O O . GLU A 1 99 ? -19.870 8.916 -0.153 1.00 59.78 99 GLU A O 1
ATOM 774 N N . GLU A 1 100 ? -21.084 8.938 -2.070 1.00 51.69 100 GLU A N 1
ATOM 775 C CA . GLU A 1 100 ? -21.584 10.325 -1.982 1.00 51.69 100 GLU A CA 1
ATOM 776 C C . GLU A 1 100 ? -22.623 10.492 -0.865 1.00 51.69 100 GLU A C 1
ATOM 778 O O . GLU A 1 100 ? -23.511 9.615 -0.732 1.00 51.69 100 GLU A O 1
#

InterPro domains:
  IPR012338 Beta-lactamase/transpeptidase-like [G3DSA:3.40.710.10] (1-96)
  IPR012338 Beta-lactamase/transpeptidase-like [SSF56601] (2-81)

Radius of gyration: 13.76 Å; chains: 1; bounding box: 36×30×36 Å

pLDDT: mean 87.6, std 10.38, range [51.69, 97.38]

Organism: NCBI:txid1194090

Sequence (100 aa):
MLKKNSIEEMFTPQIAIAPGADNRENISASQMGLTFFISHVDGMKLISHSGSQNGFLSHIYLAPSQNMAYVAAYNTAGETRTLDRELKEYIIENIFTTEE

Foldseek 3Di:
DDDPVVVVQQLDFDAFDPQPNDPAACNQFGTGGNQWTWHADPNFIKIKDWDDDPQKIKMKIDRVVVRDIDIDIDNGNPCVSVVVVVVVVCCVPPPVDDDD